Protein AF-A0A7X8V798-F1 (afdb_monomer)

Sequence (168 aa):
MKRILAIAVSALAFANPSMAQNSINDVIALLKGDNAISCNYSYALKGDFPLKSSGTALLHKHKYYLNENGIETYCDGSTVWTVDRKAKEVLVSKSEGSIVSRLEDFEDITISRYTGKTLSCTLKNEAHGINIDFNAENISISRAPEDSSAFIFDTSKLGSDWIITDLR

Structure (mmCIF, N/CA/C/O backbone):
data_AF-A0A7X8V798-F1
#
_entry.id   AF-A0A7X8V798-F1
#
loop_
_atom_site.group_PDB
_atom_site.id
_atom_site.type_symbol
_atom_site.label_atom_id
_atom_site.label_alt_id
_atom_site.label_comp_id
_atom_site.label_asym_id
_atom_site.label_entity_id
_atom_site.label_seq_id
_atom_site.pdbx_PDB_ins_code
_atom_site.Cartn_x
_atom_site.Cartn_y
_atom_site.Cartn_z
_atom_site.occupancy
_atom_site.B_iso_or_equiv
_atom_site.auth_seq_id
_atom_site.auth_comp_id
_atom_site.auth_asym_id
_atom_site.auth_atom_id
_atom_site.pdbx_PDB_model_num
ATOM 1 N N . MET A 1 1 ? -11.967 -9.699 -10.229 1.00 30.70 1 MET A N 1
ATOM 2 C CA . MET A 1 1 ? -11.025 -9.671 -9.087 1.00 30.70 1 MET A CA 1
ATOM 3 C C . MET A 1 1 ? -10.425 -8.272 -8.938 1.00 30.70 1 MET A C 1
ATOM 5 O O . MET A 1 1 ? -9.230 -8.077 -9.109 1.00 30.70 1 MET A O 1
ATOM 9 N N . LYS A 1 2 ? -11.266 -7.259 -8.693 1.00 29.11 2 LYS A N 1
ATOM 10 C CA . LYS A 1 2 ? -10.827 -5.865 -8.582 1.00 29.11 2 LYS A CA 1
ATOM 11 C C . LYS A 1 2 ? -10.429 -5.594 -7.123 1.00 29.11 2 LYS A C 1
ATOM 13 O O . LYS A 1 2 ? -11.293 -5.439 -6.277 1.00 29.11 2 LYS A O 1
ATOM 18 N N . ARG A 1 3 ? -9.116 -5.510 -6.878 1.00 36.88 3 ARG A N 1
ATOM 19 C CA . ARG A 1 3 ? -8.510 -4.559 -5.923 1.00 36.88 3 ARG A CA 1
ATOM 20 C C . ARG A 1 3 ? -8.725 -4.822 -4.420 1.00 36.88 3 ARG A C 1
ATOM 22 O O . ARG A 1 3 ? -9.149 -3.932 -3.694 1.00 36.88 3 ARG A O 1
ATOM 29 N N . ILE A 1 4 ? -8.290 -5.988 -3.938 1.00 34.66 4 ILE A N 1
ATOM 30 C CA . ILE A 1 4 ? -8.154 -6.276 -2.493 1.00 34.66 4 ILE A CA 1
ATOM 31 C C . ILE A 1 4 ? -6.913 -5.579 -1.871 1.00 34.66 4 ILE A C 1
ATOM 33 O O . ILE A 1 4 ? -6.839 -5.412 -0.662 1.00 34.66 4 ILE A O 1
ATOM 37 N N . LEU A 1 5 ? -5.973 -5.051 -2.671 1.00 35.09 5 LEU A N 1
ATOM 38 C CA . LEU A 1 5 ? -4.686 -4.538 -2.162 1.00 35.09 5 LEU A CA 1
ATOM 39 C C . LEU A 1 5 ? -4.664 -3.116 -1.566 1.00 35.09 5 LEU A C 1
ATOM 41 O O . LEU A 1 5 ? -3.617 -2.676 -1.107 1.00 35.09 5 LEU A O 1
ATOM 45 N N . ALA A 1 6 ? -5.770 -2.370 -1.544 1.00 36.25 6 ALA A N 1
ATOM 46 C CA . ALA A 1 6 ? -5.778 -1.060 -0.858 1.00 36.25 6 ALA A CA 1
ATOM 47 C C . ALA A 1 6 ? -6.402 -1.080 0.526 1.00 36.25 6 ALA A C 1
ATOM 49 O O . ALA A 1 6 ? -6.563 -0.052 1.176 1.00 36.25 6 ALA A O 1
ATOM 50 N N . ILE A 1 7 ? -6.760 -2.275 0.958 1.00 40.56 7 ILE A N 1
ATOM 51 C CA . ILE A 1 7 ? -7.442 -2.529 2.210 1.00 40.56 7 ILE A CA 1
ATOM 52 C C . ILE A 1 7 ? -6.451 -2.482 3.384 1.00 40.56 7 ILE A C 1
ATOM 54 O O . ILE A 1 7 ? -6.850 -2.368 4.537 1.00 40.56 7 ILE A O 1
ATOM 58 N N . ALA A 1 8 ? -5.148 -2.485 3.096 1.00 37.00 8 ALA A N 1
ATOM 59 C CA . ALA A 1 8 ? -4.110 -2.641 4.096 1.00 37.00 8 ALA A CA 1
ATOM 60 C C . ALA A 1 8 ? -3.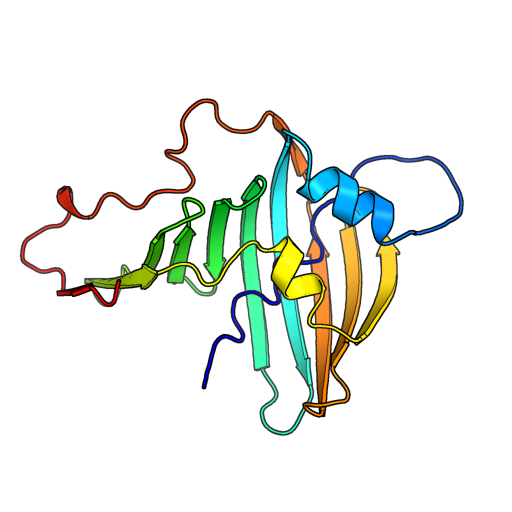497 -1.324 4.626 1.00 37.00 8 ALA A C 1
ATOM 62 O O . ALA A 1 8 ? -2.456 -1.302 5.275 1.00 37.00 8 ALA A O 1
ATOM 63 N N . 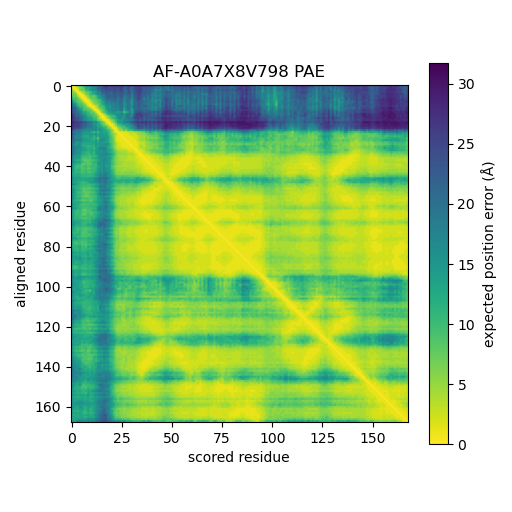VAL A 1 9 ? -4.119 -0.199 4.297 1.00 39.81 9 VAL A N 1
ATOM 64 C CA . VAL A 1 9 ? -3.550 1.144 4.479 1.00 39.81 9 VAL A CA 1
ATOM 65 C C . VAL A 1 9 ? -4.460 2.053 5.313 1.00 39.81 9 VAL A C 1
ATOM 67 O O . VAL A 1 9 ? -4.056 3.114 5.784 1.00 39.81 9 VAL A O 1
ATOM 70 N N . SER A 1 10 ? -5.685 1.601 5.560 1.00 39.69 10 SER A N 1
ATOM 71 C CA . SER A 1 10 ? -6.762 2.308 6.259 1.00 39.69 10 SER A CA 1
ATOM 72 C C . SER A 1 10 ? -6.502 2.582 7.739 1.00 39.69 10 SER A C 1
ATOM 74 O O . SER A 1 10 ? -7.316 3.190 8.428 1.00 39.69 10 SER A O 1
ATOM 76 N N . ALA A 1 11 ? -5.377 2.111 8.252 1.00 36.53 11 ALA A N 1
ATOM 77 C CA . ALA A 1 11 ? -5.276 1.771 9.649 1.00 36.53 11 ALA A CA 1
ATOM 78 C C . ALA A 1 11 ? -3.851 2.011 10.171 1.00 36.53 11 ALA A C 1
ATOM 80 O O . ALA A 1 11 ? -3.323 1.320 11.032 1.00 36.53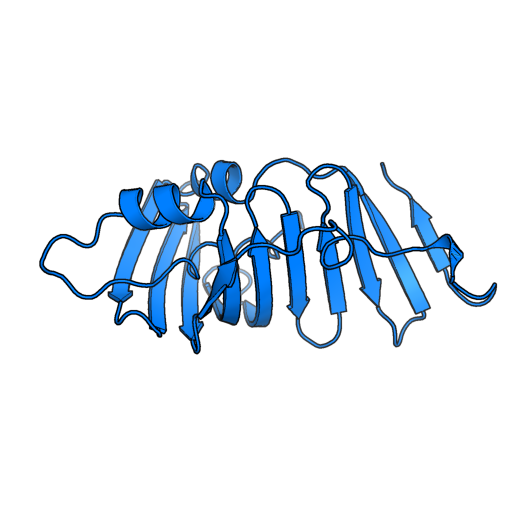 11 ALA A O 1
ATOM 81 N N . LEU A 1 12 ? -3.208 3.049 9.648 1.00 35.00 12 LEU A N 1
ATOM 82 C CA . LEU A 1 12 ? -1.816 3.350 9.956 1.00 35.00 12 LEU A CA 1
ATOM 83 C C . LEU A 1 12 ? -1.574 4.751 10.485 1.00 35.00 12 LEU A C 1
ATOM 85 O O . LEU A 1 12 ? -0.466 5.067 10.888 1.00 35.00 12 LEU A O 1
ATOM 89 N N . ALA A 1 13 ? -2.596 5.586 10.576 1.00 32.91 13 ALA A N 1
ATOM 90 C CA . ALA A 1 13 ? -2.426 6.973 10.960 1.00 32.91 13 ALA A CA 1
ATOM 91 C C . ALA A 1 13 ? -2.542 7.128 12.481 1.00 32.91 13 ALA A C 1
ATOM 93 O O . ALA A 1 13 ? -3.635 7.326 13.005 1.00 32.91 13 ALA A O 1
ATOM 94 N N . PHE A 1 14 ? -1.415 7.055 13.192 1.00 38.75 14 PHE A N 1
ATOM 95 C CA . PHE A 1 14 ? -1.443 6.964 14.642 1.00 38.75 14 PHE A CA 1
ATOM 96 C C . PHE A 1 14 ? -0.242 7.592 15.361 1.00 38.75 14 PHE A C 1
ATOM 98 O O . PHE A 1 14 ? 0.805 6.975 15.507 1.00 38.75 14 PHE A O 1
ATOM 105 N N . ALA A 1 15 ? -0.420 8.814 15.866 1.00 24.34 15 ALA A N 1
ATOM 106 C CA . ALA A 1 15 ? 0.277 9.307 17.050 1.00 24.34 15 ALA A CA 1
ATOM 107 C C . ALA A 1 15 ? -0.574 10.404 17.707 1.00 24.34 15 ALA A C 1
ATOM 109 O O . ALA A 1 15 ? -0.823 11.428 17.078 1.00 24.34 15 ALA A O 1
ATOM 110 N N . ASN A 1 16 ? -1.060 10.167 18.934 1.00 33.31 16 ASN A N 1
ATOM 111 C CA . ASN A 1 16 ? -0.938 11.087 20.079 1.00 33.31 16 ASN A CA 1
ATOM 112 C C . ASN A 1 16 ? -1.657 10.542 21.338 1.00 33.31 16 AS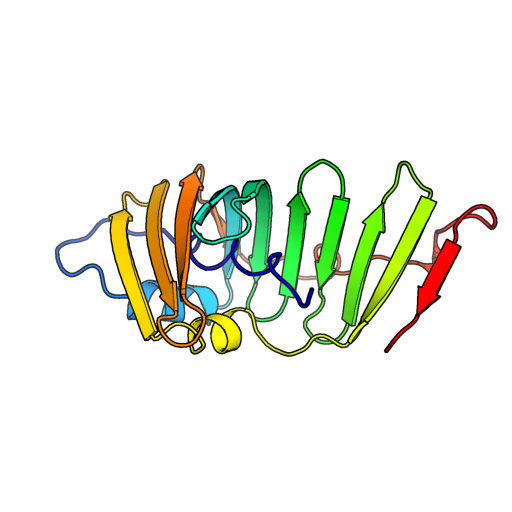N A C 1
ATOM 114 O O . ASN A 1 16 ? -2.733 9.954 21.218 1.00 33.31 16 ASN A O 1
ATOM 118 N N . PRO A 1 17 ? -1.077 10.711 22.546 1.00 35.34 17 PRO A N 1
ATOM 119 C CA . PRO A 1 17 ? -1.573 10.121 23.784 1.00 35.34 17 PRO A CA 1
ATOM 120 C C . PRO A 1 17 ? -2.413 11.126 24.586 1.00 35.34 17 PRO A C 1
ATOM 122 O O . PRO A 1 17 ? -1.934 11.726 25.543 1.00 35.34 17 PRO A O 1
ATOM 125 N N . SER A 1 18 ? -3.684 11.309 24.236 1.00 32.97 18 SER A N 1
ATOM 126 C CA . SER A 1 18 ? -4.640 11.915 25.169 1.00 32.97 18 SER A CA 1
ATOM 127 C C . SER A 1 18 ? -6.062 11.453 24.872 1.00 32.97 18 SER A C 1
ATOM 129 O O . SER A 1 18 ? -6.705 11.956 23.964 1.00 32.97 18 SER A O 1
ATOM 131 N N . MET A 1 19 ? -6.518 10.505 25.693 1.00 34.53 19 MET A N 1
ATOM 132 C CA . MET A 1 19 ? -7.890 10.375 26.195 1.00 34.53 19 MET A CA 1
ATOM 133 C C . MET A 1 19 ? -9.060 10.296 25.192 1.00 34.53 19 MET A C 1
ATOM 135 O O . MET A 1 19 ? -9.507 11.281 24.627 1.00 34.53 19 MET A O 1
ATOM 139 N N . ALA A 1 20 ? -9.684 9.114 25.191 1.00 35.47 20 ALA A N 1
ATOM 140 C CA . ALA A 1 20 ? -11.131 8.963 25.365 1.00 35.47 20 ALA A CA 1
ATOM 141 C C . ALA A 1 20 ? -12.064 9.642 24.340 1.00 35.47 20 ALA A C 1
ATOM 143 O O . ALA A 1 20 ? -12.987 10.337 24.728 1.00 35.47 20 ALA A O 1
ATOM 144 N N . GLN A 1 21 ? -11.876 9.365 23.052 1.00 38.91 21 GLN A N 1
ATOM 145 C CA . GLN A 1 21 ? -12.928 8.921 22.122 1.00 38.91 21 GLN A CA 1
ATOM 146 C C . GLN A 1 21 ? -12.194 8.546 20.827 1.00 38.91 21 GLN A C 1
ATOM 148 O O . GLN A 1 21 ? -11.705 9.413 20.114 1.00 38.91 21 GLN A O 1
ATOM 153 N N . ASN A 1 22 ? -12.044 7.249 20.560 1.00 48.31 22 ASN A N 1
ATOM 154 C CA . ASN A 1 22 ? -11.365 6.713 19.376 1.00 48.31 22 ASN A CA 1
ATOM 155 C C . ASN A 1 22 ? -12.156 7.070 18.105 1.00 48.31 22 ASN A C 1
ATOM 157 O O . ASN A 1 22 ? -12.952 6.260 17.632 1.00 48.31 22 ASN A O 1
ATOM 161 N N . SER A 1 23 ?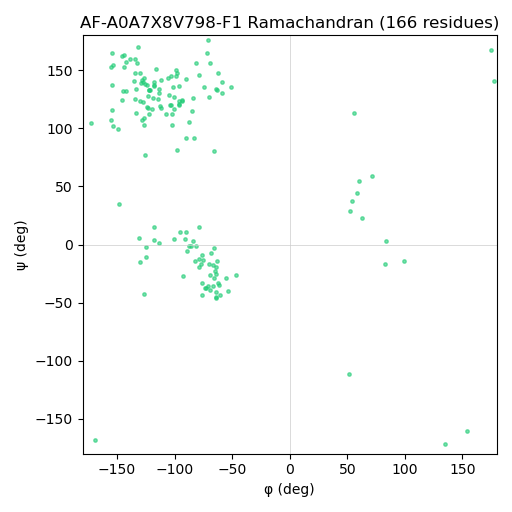 -12.012 8.289 17.588 1.00 50.50 23 SER A N 1
ATOM 162 C CA . SER A 1 23 ? -12.806 8.746 16.455 1.00 50.50 23 SER A CA 1
ATOM 163 C C . SER A 1 23 ? -12.049 8.492 15.153 1.00 50.50 23 SER A C 1
ATOM 165 O O . SER A 1 23 ? -10.921 8.938 14.956 1.00 50.50 23 SER A O 1
ATOM 167 N N . ILE A 1 24 ? -12.683 7.773 14.229 1.00 49.28 24 ILE A N 1
ATOM 168 C CA . ILE A 1 24 ? -12.237 7.622 12.836 1.00 49.28 24 ILE A CA 1
ATOM 169 C C . ILE A 1 24 ? -11.846 8.970 12.192 1.00 49.28 24 ILE A C 1
ATOM 171 O O . ILE A 1 24 ? -10.981 9.024 11.321 1.00 49.28 24 ILE A O 1
ATOM 175 N N . ASN A 1 25 ? -12.421 10.071 12.683 1.00 53.62 25 ASN A N 1
ATOM 176 C CA . ASN A 1 25 ? -12.131 11.433 12.255 1.00 53.62 25 ASN A CA 1
ATOM 177 C C . ASN A 1 25 ? -10.678 11.855 12.506 1.00 53.62 25 ASN A C 1
ATOM 179 O O . ASN A 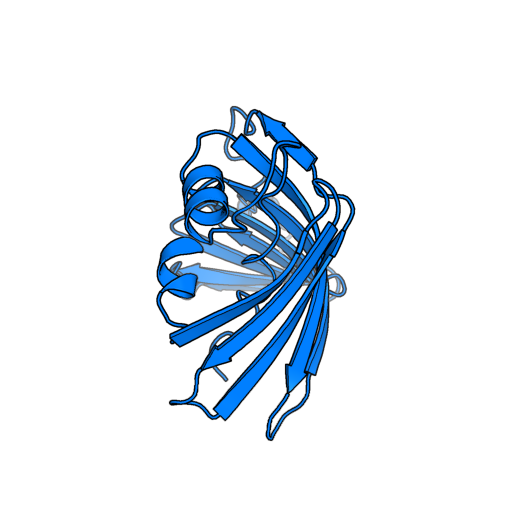1 25 ? -10.132 12.579 11.679 1.00 53.62 25 ASN A O 1
ATOM 183 N N . ASP A 1 26 ? -10.027 11.384 13.572 1.00 57.59 26 ASP A N 1
ATOM 184 C CA . ASP A 1 26 ? -8.624 11.720 13.862 1.00 57.59 26 ASP A CA 1
ATOM 185 C C . ASP A 1 26 ? -7.665 10.999 12.904 1.00 57.59 26 ASP A C 1
ATOM 187 O O . ASP A 1 26 ? -6.697 11.580 12.410 1.00 57.59 26 ASP A O 1
ATOM 191 N N . VAL A 1 27 ? -7.989 9.749 12.561 1.00 56.34 27 VAL A N 1
ATOM 192 C CA . VAL A 1 27 ? -7.289 8.967 11.527 1.00 56.34 27 VAL A CA 1
ATOM 193 C C . VAL A 1 27 ? -7.465 9.635 10.162 1.00 56.34 27 VAL A C 1
ATOM 195 O O . VAL A 1 27 ? -6.490 9.839 9.438 1.00 56.34 27 VAL A O 1
ATOM 198 N N . ILE A 1 28 ? -8.694 10.046 9.832 1.00 53.88 28 ILE A N 1
ATOM 199 C CA . ILE A 1 28 ? -9.006 10.793 8.608 1.00 53.88 28 ILE A CA 1
ATOM 200 C C . ILE A 1 28 ? -8.251 12.130 8.578 1.00 53.88 28 ILE A C 1
ATOM 202 O O . ILE A 1 28 ? -7.696 12.490 7.541 1.00 53.88 28 ILE A O 1
ATOM 206 N N . ALA A 1 29 ? -8.198 12.866 9.689 1.00 62.12 29 ALA A N 1
ATOM 207 C CA . ALA A 1 29 ? -7.494 14.142 9.779 1.00 62.12 29 ALA A CA 1
ATOM 208 C C . ALA A 1 29 ? -5.986 13.971 9.564 1.00 62.12 29 ALA A C 1
ATOM 210 O O . ALA A 1 29 ? -5.373 14.752 8.837 1.00 62.12 29 ALA A O 1
ATOM 211 N N . LEU A 1 30 ? -5.394 12.918 10.127 1.00 64.62 30 LEU A N 1
ATOM 212 C CA . LEU A 1 30 ? -3.979 12.626 9.951 1.00 64.62 30 LEU A CA 1
ATOM 213 C C . LEU A 1 30 ? -3.639 12.182 8.518 1.00 64.62 30 LEU A C 1
ATOM 215 O O . LEU A 1 30 ? -2.635 12.639 7.976 1.00 64.62 30 LEU A O 1
ATOM 219 N N . LEU A 1 31 ? -4.490 11.372 7.876 1.00 61.16 31 LEU A N 1
ATOM 220 C CA . LEU A 1 31 ? -4.350 11.016 6.454 1.00 61.16 31 LEU A CA 1
ATOM 221 C C . LEU A 1 31 ? -4.537 12.224 5.518 1.00 61.16 31 LEU A C 1
ATOM 223 O O . LEU A 1 31 ? -3.953 12.260 4.435 1.00 61.16 31 LEU A O 1
ATOM 227 N N . LYS A 1 32 ? -5.335 13.218 5.929 1.00 67.19 32 LYS A N 1
ATOM 228 C CA . LYS A 1 32 ? -5.511 14.495 5.214 1.00 67.19 32 LYS A CA 1
ATOM 229 C C . LYS A 1 32 ? -4.358 15.481 5.446 1.00 67.19 32 LYS A C 1
ATOM 231 O O . LYS A 1 32 ? -4.205 16.417 4.661 1.00 67.19 32 LYS A O 1
ATOM 236 N N . GLY A 1 33 ? -3.574 15.288 6.505 1.00 72.12 33 GLY A N 1
ATOM 237 C CA . GLY A 1 33 ? -2.475 16.168 6.892 1.00 72.12 33 GLY A CA 1
ATOM 238 C C . GLY A 1 33 ? -1.261 16.113 5.958 1.00 72.12 33 GLY A C 1
ATOM 239 O O . GLY A 1 33 ? -1.181 15.320 5.022 1.00 72.12 33 GLY A O 1
ATOM 240 N N . ASP A 1 34 ? -0.276 16.966 6.240 1.00 82.38 34 ASP A N 1
ATOM 241 C CA . ASP A 1 34 ? 0.980 17.053 5.477 1.00 82.38 34 ASP A CA 1
ATOM 242 C C . ASP A 1 34 ? 2.049 16.037 5.912 1.00 82.38 34 ASP A C 1
ATOM 244 O O . ASP A 1 34 ? 3.162 16.027 5.385 1.00 82.38 34 ASP A O 1
ATOM 248 N N . ASN A 1 35 ? 1.729 15.164 6.864 1.00 82.38 35 ASN A N 1
ATOM 249 C CA . ASN A 1 35 ? 2.665 14.164 7.358 1.00 82.38 35 ASN A CA 1
ATOM 250 C C . ASN A 1 35 ? 2.733 12.946 6.432 1.00 82.38 35 ASN A C 1
ATOM 252 O O . ASN A 1 35 ? 1.795 12.643 5.689 1.00 82.38 35 ASN A O 1
ATOM 256 N N . ALA A 1 36 ? 3.854 12.234 6.500 1.00 86.06 36 ALA A N 1
ATOM 257 C CA . ALA A 1 36 ? 3.954 10.869 6.021 1.00 86.06 36 ALA A CA 1
ATOM 258 C C . ALA A 1 36 ? 3.805 9.891 7.186 1.00 86.06 36 ALA A C 1
ATOM 260 O O . ALA A 1 36 ? 4.206 10.168 8.318 1.00 86.06 36 ALA A O 1
ATOM 261 N N . ILE A 1 37 ? 3.222 8.740 6.885 1.00 85.19 37 ILE A N 1
ATOM 262 C CA . ILE A 1 37 ? 2.934 7.679 7.841 1.00 85.19 37 ILE A CA 1
ATOM 263 C C . ILE A 1 37 ? 3.621 6.410 7.352 1.00 85.19 37 ILE A C 1
ATOM 265 O O . ILE A 1 37 ? 3.414 6.024 6.204 1.00 85.19 37 ILE A O 1
ATOM 269 N N . SER A 1 38 ? 4.409 5.754 8.200 1.00 88.75 38 SER A N 1
ATOM 270 C CA . SER A 1 38 ? 5.069 4.486 7.874 1.00 88.75 38 SER A CA 1
ATOM 271 C C . SER A 1 38 ? 4.904 3.436 8.959 1.00 88.75 38 SER A C 1
ATOM 273 O O . SER A 1 38 ? 4.625 3.767 10.112 1.00 88.75 38 SER A O 1
ATOM 275 N N . CYS A 1 39 ? 5.025 2.163 8.572 1.00 86.50 39 CYS A N 1
ATOM 276 C CA . CYS A 1 39 ? 4.550 1.052 9.397 1.00 86.50 39 CYS A CA 1
ATOM 277 C C . CYS A 1 39 ? 4.658 -0.326 8.734 1.00 86.50 39 CYS A C 1
ATOM 279 O O . CYS A 1 39 ? 4.738 -0.450 7.507 1.00 86.50 39 CYS A O 1
ATOM 281 N N . ASN A 1 40 ? 4.475 -1.351 9.563 1.00 90.75 40 ASN A N 1
ATOM 282 C CA . ASN A 1 40 ? 4.174 -2.711 9.138 1.00 90.75 40 ASN A CA 1
ATOM 283 C C . ASN A 1 40 ? 2.668 -2.958 9.255 1.00 90.75 40 ASN A C 1
ATOM 285 O O . ASN A 1 40 ? 2.034 -2.472 10.192 1.00 90.75 40 ASN A O 1
ATOM 289 N N . TYR A 1 41 ? 2.103 -3.743 8.347 1.00 86.25 41 TYR A N 1
ATOM 290 C CA . TYR A 1 41 ? 0.697 -4.115 8.391 1.00 86.25 41 TYR A CA 1
ATOM 291 C C . TYR A 1 41 ? 0.473 -5.602 8.147 1.00 86.25 41 TYR A C 1
ATOM 293 O O . TYR A 1 41 ? 1.288 -6.287 7.531 1.00 86.25 41 TYR A O 1
ATOM 301 N N . SER A 1 42 ? -0.688 -6.085 8.574 1.00 87.75 42 SER A N 1
ATOM 302 C CA . SER A 1 42 ? -1.253 -7.367 8.166 1.00 87.75 42 SER A CA 1
ATOM 303 C C . SER A 1 42 ? -2.768 -7.272 8.059 1.00 87.75 42 SER A C 1
ATOM 305 O O . SER A 1 42 ? -3.398 -6.471 8.747 1.00 87.75 42 SER A O 1
ATOM 307 N N . TYR A 1 43 ? -3.367 -8.099 7.210 1.00 83.88 43 TYR A N 1
ATOM 308 C CA . TYR A 1 43 ? -4.813 -8.242 7.153 1.00 83.88 43 TYR A CA 1
ATOM 309 C C . TYR A 1 43 ? -5.247 -9.677 6.907 1.00 83.88 43 TYR A C 1
ATOM 311 O O . TYR A 1 43 ? -4.510 -10.500 6.357 1.00 83.88 43 TYR A O 1
ATOM 319 N N . ALA A 1 44 ? -6.480 -9.955 7.310 1.00 84.12 44 ALA A N 1
ATOM 320 C CA . ALA A 1 44 ? -7.200 -11.171 7.008 1.00 84.12 44 ALA A CA 1
ATOM 321 C C . ALA A 1 44 ? -8.571 -10.806 6.430 1.00 84.12 44 ALA A C 1
ATOM 323 O O . ALA A 1 44 ? -9.461 -10.362 7.156 1.00 84.12 44 ALA A O 1
ATOM 324 N N . LEU A 1 45 ? -8.736 -11.015 5.125 1.00 78.00 45 LEU A N 1
ATOM 325 C 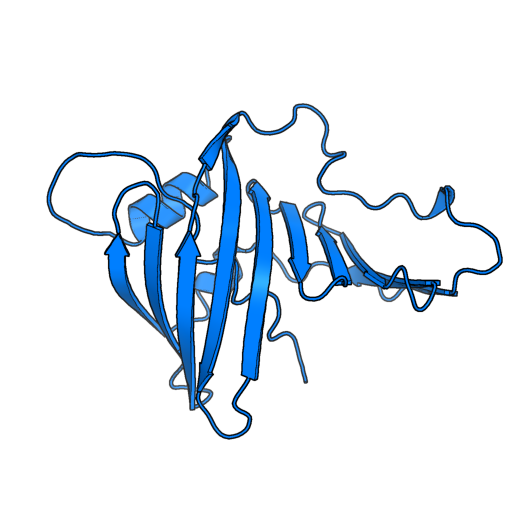CA . LEU A 1 45 ? -10.034 -11.032 4.470 1.00 78.00 45 LEU A CA 1
ATOM 326 C C . LEU A 1 45 ? -10.781 -12.295 4.911 1.00 78.00 45 LEU A C 1
ATOM 328 O O . LEU A 1 45 ? -10.265 -13.411 4.800 1.00 78.00 45 LEU A O 1
ATOM 332 N N . LYS A 1 46 ? -11.999 -12.113 5.398 1.00 80.06 46 LYS A N 1
ATOM 333 C CA . LYS A 1 46 ? -12.954 -13.156 5.759 1.00 80.06 46 LYS A CA 1
ATOM 334 C C . LYS A 1 46 ? -14.132 -13.067 4.792 1.00 80.06 46 LYS A C 1
ATOM 336 O O . LYS A 1 46 ? -14.639 -11.979 4.527 1.00 80.06 46 LYS A O 1
ATOM 341 N N . GLY A 1 47 ? -14.548 -14.214 4.276 1.00 71.56 47 GLY A N 1
ATOM 342 C CA . GLY A 1 47 ? -15.593 -14.350 3.265 1.00 71.56 47 GLY A CA 1
ATOM 343 C C . GLY A 1 47 ? -15.366 -15.628 2.463 1.00 71.56 47 GLY A C 1
ATOM 344 O O . GLY A 1 47 ? -14.608 -16.497 2.899 1.00 71.56 47 GLY A O 1
ATOM 345 N N . ASP A 1 48 ? -15.967 -15.709 1.280 1.00 71.19 48 ASP A N 1
ATOM 346 C CA . ASP A 1 48 ? -15.906 -16.903 0.421 1.00 71.19 48 ASP A CA 1
ATOM 347 C C . ASP A 1 48 ? -14.490 -17.222 -0.081 1.00 71.19 48 ASP A C 1
ATOM 349 O O . ASP A 1 48 ? -14.158 -18.375 -0.350 1.00 71.19 48 ASP A O 1
ATOM 353 N N . PHE A 1 49 ? -13.628 -16.206 -0.159 1.00 69.75 49 PHE A N 1
ATOM 354 C CA . PHE A 1 49 ? -12.232 -16.336 -0.572 1.00 69.75 49 PHE A CA 1
ATOM 355 C C . PHE A 1 49 ? -11.316 -15.742 0.499 1.00 69.75 49 PHE A C 1
ATOM 357 O O . PHE A 1 49 ? -10.841 -14.615 0.342 1.00 69.75 49 PHE A O 1
ATOM 364 N N . PRO A 1 50 ? -11.091 -16.453 1.619 1.00 79.69 50 PRO A N 1
ATOM 365 C CA . PRO A 1 50 ? -10.288 -15.922 2.704 1.00 79.69 50 PRO A CA 1
ATOM 366 C C . PRO A 1 50 ? -8.847 -15.699 2.240 1.00 79.69 50 PRO A C 1
ATOM 368 O O . PRO A 1 50 ? -8.231 -16.569 1.624 1.00 79.69 50 PRO A O 1
ATOM 371 N N . LEU A 1 51 ? -8.297 -14.535 2.572 1.00 78.88 51 LEU A N 1
ATOM 372 C CA . LEU A 1 51 ? -6.939 -14.140 2.204 1.00 78.88 51 LEU A CA 1
ATOM 373 C C . LEU A 1 51 ? -6.245 -13.556 3.424 1.00 78.88 51 LEU A C 1
ATOM 375 O O . LEU A 1 51 ? -6.811 -12.709 4.108 1.00 78.88 51 LEU A O 1
ATOM 379 N N . LYS A 1 52 ? -5.008 -13.978 3.677 1.00 86.69 52 LYS A N 1
ATOM 380 C CA . LYS A 1 52 ? -4.134 -13.355 4.671 1.00 86.69 52 LYS A CA 1
ATOM 381 C C . LYS A 1 52 ? -2.911 -12.797 3.982 1.00 86.69 52 LYS A C 1
ATOM 383 O O . LYS A 1 52 ? -2.329 -13.477 3.140 1.00 86.69 52 LYS A O 1
ATOM 388 N N . SER A 1 53 ? -2.516 -11.597 4.372 1.00 83.31 53 SER A N 1
ATOM 389 C CA . SER A 1 53 ? -1.313 -10.975 3.845 1.00 83.31 53 SER A CA 1
ATOM 390 C C . SER A 1 53 ? -0.735 -9.961 4.824 1.00 83.31 53 SER A C 1
ATOM 392 O O . SER A 1 53 ? -1.383 -9.566 5.796 1.00 83.31 53 SER A O 1
ATOM 394 N N . SER A 1 54 ? 0.508 -9.566 4.584 1.00 87.50 54 SER A N 1
ATOM 395 C CA . SER A 1 54 ? 1.236 -8.589 5.384 1.00 87.50 54 SER A CA 1
ATOM 396 C C . SER A 1 54 ? 2.292 -7.885 4.552 1.00 87.50 54 SER A C 1
ATOM 398 O O . SER A 1 54 ? 2.824 -8.456 3.599 1.00 87.50 54 SER A O 1
ATOM 400 N N . GLY A 1 55 ? 2.640 -6.672 4.957 1.00 88.38 55 GLY A N 1
ATOM 401 C CA . GLY A 1 55 ? 3.604 -5.863 4.239 1.00 88.38 55 GLY A CA 1
ATOM 402 C C . GLY A 1 55 ? 4.050 -4.640 5.016 1.00 88.38 55 GLY A C 1
ATOM 403 O O . GLY A 1 55 ? 3.786 -4.494 6.211 1.00 88.38 55 GLY A O 1
ATOM 404 N N . THR A 1 56 ? 4.734 -3.749 4.315 1.00 91.00 56 THR A N 1
ATOM 405 C CA . THR A 1 56 ? 5.081 -2.420 4.815 1.00 91.00 56 THR A CA 1
ATOM 406 C C . THR A 1 56 ? 4.400 -1.356 3.977 1.00 91.00 56 THR A C 1
ATOM 408 O O . THR A 1 56 ? 4.114 -1.562 2.794 1.00 91.00 56 THR A O 1
ATOM 411 N N . ALA A 1 57 ? 4.117 -0.219 4.603 1.00 87.25 57 ALA A N 1
ATOM 412 C CA . ALA A 1 57 ? 3.504 0.912 3.933 1.00 87.25 57 ALA A CA 1
ATOM 413 C C . ALA A 1 57 ? 4.212 2.221 4.282 1.00 87.25 57 ALA A C 1
ATOM 415 O O . ALA A 1 57 ? 4.707 2.404 5.395 1.00 87.25 57 ALA A O 1
ATOM 416 N N . LEU A 1 58 ? 4.221 3.128 3.310 1.00 88.88 58 LEU A N 1
ATOM 417 C CA . LEU A 1 58 ? 4.518 4.545 3.462 1.00 88.88 58 LEU A CA 1
ATOM 418 C C . LEU A 1 58 ? 3.402 5.327 2.775 1.00 88.88 58 LEU A C 1
ATOM 420 O O . LEU A 1 58 ? 3.144 5.127 1.592 1.00 88.88 58 LEU A O 1
ATOM 424 N N . LEU A 1 59 ? 2.745 6.217 3.505 1.00 84.69 59 LEU A N 1
ATOM 425 C CA . LEU A 1 59 ? 1.514 6.878 3.085 1.00 84.69 59 LEU A CA 1
ATOM 426 C C . LEU A 1 59 ? 1.664 8.380 3.207 1.00 84.69 59 LEU A C 1
ATOM 428 O O . LEU A 1 59 ? 2.194 8.867 4.204 1.00 84.69 59 LEU A O 1
ATOM 432 N N . HIS A 1 60 ? 1.145 9.113 2.231 1.00 83.25 60 HIS A N 1
ATOM 433 C CA . HIS A 1 60 ? 1.059 10.561 2.299 1.00 83.25 60 HIS A CA 1
ATOM 434 C C . HIS A 1 60 ? -0.065 11.080 1.400 1.00 83.25 60 HIS A C 1
ATOM 436 O O . HIS A 1 60 ? 0.071 11.111 0.174 1.00 83.25 60 HIS A O 1
ATOM 442 N N . LYS A 1 61 ? -1.170 11.537 2.000 1.00 79.88 61 LYS A N 1
ATOM 443 C CA . LYS A 1 61 ? -2.361 12.007 1.277 1.00 79.88 61 LYS A CA 1
ATOM 444 C C . LYS A 1 61 ? -2.837 10.975 0.240 1.00 79.88 61 LYS A C 1
ATOM 446 O O . LYS A 1 61 ? -3.304 9.897 0.589 1.00 79.88 61 LYS A O 1
ATOM 451 N N . HIS A 1 62 ? -2.698 11.308 -1.042 1.00 78.94 62 HIS A N 1
ATOM 452 C CA . HIS A 1 62 ? -3.094 10.492 -2.192 1.00 78.94 62 HIS A CA 1
ATOM 453 C C . HIS A 1 62 ? -1.982 9.548 -2.666 1.00 78.94 62 HIS A C 1
ATOM 455 O O . HIS A 1 62 ? -2.199 8.757 -3.577 1.00 78.94 62 HIS A O 1
ATOM 461 N N . LYS A 1 63 ? -0.790 9.662 -2.079 1.00 85.94 63 LYS A N 1
ATOM 462 C CA . LYS A 1 63 ? 0.414 8.948 -2.479 1.00 85.94 63 LYS A CA 1
ATOM 463 C C . LYS A 1 63 ? 0.692 7.810 -1.523 1.00 85.94 63 LYS A C 1
ATOM 465 O O . LYS A 1 63 ? 0.461 7.934 -0.317 1.00 85.94 63 LYS A O 1
ATOM 470 N N . TYR A 1 64 ? 1.220 6.720 -2.053 1.00 87.38 64 TYR A N 1
ATOM 471 C CA . TYR A 1 64 ? 1.612 5.595 -1.224 1.00 87.38 64 TYR A CA 1
ATOM 472 C C . TYR A 1 64 ? 2.692 4.738 -1.866 1.00 87.38 64 TYR A C 1
ATOM 474 O O . TYR A 1 64 ? 2.815 4.656 -3.085 1.00 87.38 64 TYR A O 1
ATOM 482 N N . TYR A 1 65 ? 3.464 4.095 -1.005 1.00 90.75 65 TYR A N 1
ATOM 483 C CA . TYR A 1 65 ? 4.311 2.964 -1.328 1.00 90.75 65 TYR A CA 1
ATOM 484 C C . TYR A 1 65 ? 3.890 1.792 -0.450 1.00 90.75 65 TYR A C 1
ATOM 486 O O . TYR A 1 65 ? 3.716 1.956 0.759 1.00 90.75 65 TYR A O 1
ATOM 494 N N . LEU A 1 66 ? 3.733 0.623 -1.059 1.00 88.00 66 LEU A N 1
ATOM 495 C CA . LEU A 1 66 ? 3.459 -0.638 -0.383 1.00 88.00 66 LEU A CA 1
ATOM 496 C C . LEU A 1 66 ? 4.486 -1.669 -0.819 1.00 88.00 66 LEU A C 1
ATOM 498 O O . LEU A 1 66 ? 4.838 -1.727 -1.994 1.00 88.00 66 LEU A O 1
ATOM 502 N N . ASN A 1 67 ? 4.905 -2.519 0.108 1.00 90.19 67 ASN A N 1
ATOM 503 C CA . ASN A 1 67 ? 5.649 -3.728 -0.208 1.00 90.19 67 ASN A CA 1
ATOM 504 C C . ASN A 1 67 ? 4.944 -4.912 0.438 1.00 90.19 67 ASN A C 1
ATOM 506 O O . ASN A 1 67 ? 4.943 -5.047 1.662 1.00 90.19 67 ASN A O 1
ATOM 510 N N . GLU A 1 68 ? 4.314 -5.737 -0.389 1.00 84.88 68 GLU A N 1
ATOM 511 C CA . GLU A 1 68 ? 3.542 -6.892 0.042 1.00 84.88 68 GLU A CA 1
ATOM 512 C C . GLU A 1 68 ? 4.095 -8.142 -0.631 1.00 84.88 68 GLU A C 1
ATOM 514 O O . GLU A 1 68 ? 4.087 -8.258 -1.854 1.00 84.88 68 GLU A O 1
ATOM 519 N N . ASN A 1 69 ? 4.597 -9.088 0.164 1.00 82.88 69 ASN A N 1
ATOM 520 C CA . ASN A 1 69 ? 5.154 -10.349 -0.340 1.00 82.88 69 ASN A CA 1
ATOM 521 C C . ASN A 1 69 ? 6.231 -10.174 -1.439 1.00 82.88 69 ASN A C 1
ATOM 523 O O . ASN A 1 69 ? 6.422 -11.054 -2.280 1.00 82.88 69 ASN A O 1
ATOM 527 N N . GLY A 1 70 ? 6.968 -9.055 -1.423 1.00 85.62 70 GLY A N 1
ATOM 528 C CA . GLY A 1 70 ? 7.999 -8.731 -2.414 1.00 85.62 70 GLY A CA 1
ATOM 529 C C . GLY A 1 70 ? 7.479 -8.080 -3.698 1.00 85.62 70 GLY A C 1
ATOM 530 O O . GLY A 1 70 ? 8.283 -7.814 -4.590 1.00 85.62 70 GLY A O 1
ATOM 531 N N . ILE A 1 71 ? 6.175 -7.809 -3.779 1.00 87.62 71 ILE A N 1
ATOM 532 C CA . ILE A 1 71 ? 5.564 -6.978 -4.812 1.00 87.62 71 ILE A CA 1
ATOM 533 C C . ILE A 1 71 ? 5.485 -5.552 -4.288 1.00 87.62 71 ILE A C 1
ATOM 535 O O . ILE A 1 71 ? 4.893 -5.281 -3.240 1.00 87.62 71 ILE A O 1
ATOM 539 N N . GLU A 1 72 ? 6.082 -4.629 -5.028 1.00 93.31 72 GLU A N 1
ATOM 540 C CA . GLU A 1 72 ? 6.080 -3.218 -4.669 1.00 93.31 72 GLU A CA 1
ATOM 541 C C . GLU A 1 72 ? 4.963 -2.497 -5.409 1.00 93.31 72 GLU A C 1
ATOM 543 O O . GLU A 1 72 ? 4.761 -2.703 -6.602 1.00 93.31 72 GLU A O 1
ATOM 548 N N . THR A 1 73 ? 4.228 -1.634 -4.718 1.00 89.88 73 THR A N 1
ATOM 549 C CA . THR A 1 73 ? 3.230 -0.769 -5.342 1.00 89.88 73 THR A CA 1
ATOM 550 C C . THR A 1 73 ? 3.526 0.679 -5.007 1.00 89.88 73 THR A C 1
ATOM 552 O O . THR A 1 73 ? 3.477 1.062 -3.843 1.00 89.88 73 THR A O 1
ATOM 555 N N . TYR A 1 74 ? 3.789 1.483 -6.029 1.00 92.81 74 TYR A N 1
ATOM 556 C CA . TYR A 1 74 ? 4.005 2.923 -5.931 1.00 92.81 74 TYR A CA 1
ATOM 557 C C . TYR A 1 74 ? 2.774 3.647 -6.464 1.00 92.81 74 TYR A C 1
ATOM 559 O O . TYR A 1 74 ? 2.174 3.203 -7.442 1.00 92.81 74 TYR A O 1
ATOM 567 N N . CYS A 1 75 ? 2.401 4.763 -5.853 1.00 88.69 75 CYS A N 1
ATOM 568 C CA . CYS A 1 75 ? 1.348 5.630 -6.349 1.00 88.69 75 CYS A CA 1
ATOM 569 C C . CYS A 1 75 ? 1.661 7.087 -6.046 1.00 88.69 75 CYS A C 1
ATOM 571 O O . CYS A 1 75 ? 1.805 7.463 -4.884 1.00 88.69 75 CYS A O 1
ATOM 573 N N . ASP A 1 76 ? 1.678 7.920 -7.082 1.00 90.50 76 ASP A N 1
ATOM 574 C CA . ASP A 1 76 ? 1.930 9.361 -6.973 1.00 90.50 76 ASP A CA 1
ATOM 575 C C . ASP A 1 76 ? 0.646 10.192 -6.788 1.00 90.50 76 ASP A C 1
ATOM 577 O O . ASP A 1 76 ? 0.693 11.425 -6.735 1.00 90.50 76 ASP A O 1
ATOM 581 N N . GLY A 1 77 ? -0.497 9.516 -6.653 1.00 85.25 77 GLY A N 1
ATOM 582 C CA . GLY A 1 77 ? -1.838 10.094 -6.588 1.00 85.25 77 GLY A CA 1
ATOM 583 C C . GLY A 1 77 ? -2.603 10.052 -7.911 1.00 85.25 77 GLY A C 1
ATOM 584 O O . GLY A 1 77 ? -3.821 10.213 -7.900 1.00 85.25 77 GLY A O 1
ATOM 585 N N . SER A 1 78 ? -1.931 9.786 -9.032 1.00 88.00 78 SER A N 1
ATOM 586 C CA . SER A 1 78 ? -2.529 9.729 -10.372 1.00 88.00 78 SER A CA 1
ATOM 587 C C . SER A 1 78 ? -2.216 8.419 -11.095 1.00 88.00 78 SER A C 1
ATOM 589 O O . SER A 1 78 ? -3.101 7.809 -11.692 1.00 88.00 78 SER A O 1
ATOM 591 N N . THR A 1 79 ? -0.976 7.950 -11.004 1.00 89.00 79 THR A N 1
ATOM 592 C CA . THR A 1 79 ? -0.494 6.697 -11.580 1.00 89.00 79 THR A CA 1
ATOM 593 C C . THR A 1 79 ? -0.153 5.714 -10.468 1.00 89.00 79 THR A C 1
ATOM 595 O O . THR A 1 79 ? 0.400 6.099 -9.442 1.00 89.00 79 THR A O 1
ATOM 598 N N . VAL A 1 80 ? -0.464 4.440 -10.694 1.00 88.31 80 VAL A N 1
ATOM 599 C CA . VAL A 1 80 ? -0.058 3.313 -9.857 1.00 88.31 80 VAL A CA 1
ATOM 600 C C . VAL A 1 80 ? 0.905 2.435 -10.648 1.00 88.31 80 VAL A C 1
ATOM 602 O O . VAL A 1 80 ? 0.587 2.035 -11.769 1.00 88.31 80 VAL A O 1
ATOM 605 N N . TRP A 1 81 ? 2.044 2.100 -10.049 1.00 93.62 81 TRP A N 1
ATOM 606 C CA . TRP A 1 81 ? 2.997 1.119 -10.560 1.00 93.62 81 TRP A CA 1
ATOM 607 C C . TRP A 1 81 ? 3.024 -0.083 -9.629 1.00 93.62 81 TRP A C 1
ATOM 609 O O . TRP A 1 81 ? 3.391 0.067 -8.467 1.00 93.62 81 TRP A O 1
ATOM 619 N N . THR A 1 82 ? 2.680 -1.263 -10.133 1.00 90.94 82 THR A N 1
ATOM 620 C CA . THR A 1 82 ? 2.875 -2.537 -9.434 1.00 90.94 82 THR A CA 1
ATOM 621 C C . THR A 1 82 ? 4.077 -3.238 -10.046 1.00 90.94 82 THR A C 1
ATOM 623 O O . THR A 1 82 ? 4.096 -3.495 -11.246 1.00 90.94 82 THR A O 1
ATOM 626 N N . VAL A 1 83 ? 5.087 -3.507 -9.229 1.00 93.31 83 VAL A N 1
ATOM 627 C CA . VAL A 1 83 ? 6.412 -3.956 -9.648 1.00 93.31 83 VAL A CA 1
ATOM 628 C C . VAL A 1 83 ? 6.688 -5.319 -9.032 1.00 93.31 83 VAL A C 1
ATOM 630 O O . VAL A 1 83 ? 6.811 -5.446 -7.812 1.00 93.31 83 VAL A O 1
ATOM 633 N N . ASP A 1 84 ? 6.843 -6.327 -9.885 1.00 94.38 84 ASP A N 1
ATOM 634 C CA . ASP A 1 84 ? 7.416 -7.615 -9.511 1.00 94.38 84 ASP A CA 1
ATOM 635 C C . ASP A 1 84 ? 8.862 -7.667 -10.006 1.00 94.38 84 ASP A C 1
ATOM 637 O O . ASP A 1 84 ? 9.144 -7.887 -11.186 1.00 94.38 84 ASP A O 1
ATOM 641 N N . ARG A 1 85 ? 9.816 -7.474 -9.090 1.00 95.50 85 ARG A N 1
ATOM 642 C CA . ARG A 1 85 ? 11.240 -7.513 -9.448 1.00 95.50 85 ARG A CA 1
ATOM 643 C C . ARG A 1 85 ? 11.734 -8.905 -9.826 1.00 95.50 85 ARG A C 1
ATOM 645 O O . ARG A 1 85 ? 12.728 -9.004 -10.540 1.00 95.50 85 ARG A O 1
ATOM 652 N N . LYS A 1 86 ? 11.096 -9.968 -9.328 1.00 95.00 86 LYS A N 1
ATOM 653 C CA . LYS A 1 86 ? 11.494 -11.351 -9.627 1.00 95.00 86 LYS A CA 1
ATOM 654 C C . LYS A 1 86 ? 11.040 -11.736 -11.027 1.00 95.00 86 LYS A C 1
ATOM 656 O O . LYS A 1 86 ? 11.824 -12.326 -11.765 1.00 95.00 86 LYS A O 1
ATOM 661 N N . ALA A 1 87 ? 9.813 -11.366 -11.384 1.00 95.56 87 ALA A N 1
ATOM 662 C CA . ALA A 1 87 ? 9.274 -11.562 -12.725 1.00 95.56 87 ALA A CA 1
ATOM 663 C C . ALA A 1 87 ? 9.812 -10.538 -13.742 1.00 95.56 87 ALA A C 1
ATOM 665 O O . ALA A 1 87 ? 9.736 -10.782 -14.941 1.00 95.56 87 ALA A O 1
ATOM 666 N N . LYS A 1 88 ? 10.401 -9.428 -13.269 1.00 97.62 88 LYS A N 1
ATOM 667 C CA . LYS A 1 88 ? 10.802 -8.265 -14.081 1.00 97.62 88 LYS A CA 1
ATOM 668 C C . LYS A 1 88 ? 9.610 -7.657 -14.818 1.00 97.62 88 LYS A C 1
ATOM 670 O O . LYS A 1 88 ? 9.693 -7.301 -15.992 1.00 97.62 88 LYS A O 1
ATOM 675 N N . GLU A 1 89 ? 8.501 -7.523 -14.103 1.00 96.50 89 GLU A N 1
ATOM 676 C CA . GLU A 1 89 ? 7.254 -6.994 -14.642 1.00 96.50 89 GLU A CA 1
ATOM 677 C C . GLU A 1 89 ? 6.855 -5.709 -13.922 1.00 96.50 89 GLU A C 1
ATOM 679 O O . GLU A 1 89 ? 6.971 -5.590 -12.698 1.00 96.50 89 GLU A O 1
ATOM 684 N N . VAL A 1 90 ? 6.361 -4.744 -14.697 1.00 95.81 90 VAL A N 1
ATOM 685 C CA . VAL A 1 90 ? 5.708 -3.545 -14.179 1.00 95.81 90 VAL A CA 1
ATOM 686 C C . VAL A 1 90 ? 4.349 -3.385 -14.831 1.00 95.81 90 VAL A C 1
ATOM 688 O O . VAL A 1 90 ? 4.240 -3.248 -16.049 1.00 95.81 90 VAL A O 1
ATOM 691 N N . LEU A 1 91 ? 3.317 -3.334 -13.998 1.00 90.94 91 LEU A N 1
ATOM 692 C CA . LEU A 1 91 ? 1.989 -2.895 -14.391 1.00 90.94 91 LEU A CA 1
ATOM 693 C C . LEU A 1 91 ? 1.829 -1.418 -14.038 1.00 90.94 91 LEU A C 1
ATOM 695 O O . LEU A 1 91 ? 1.910 -1.044 -12.869 1.00 90.94 91 LEU A O 1
ATOM 699 N N . VAL A 1 92 ? 1.563 -0.592 -15.042 1.00 92.75 92 VAL A N 1
ATOM 700 C CA . VAL A 1 92 ? 1.245 0.826 -14.887 1.00 92.75 92 VAL A CA 1
ATOM 701 C C . VAL A 1 92 ? -0.249 1.004 -15.105 1.00 92.75 92 VAL A C 1
ATOM 703 O O . VAL A 1 92 ? -0.806 0.521 -16.086 1.00 92.75 92 VAL A O 1
ATOM 706 N N . SER A 1 93 ? -0.929 1.666 -14.178 1.00 84.62 93 SER A N 1
ATOM 707 C CA . SER A 1 93 ? -2.376 1.873 -14.259 1.00 84.62 93 SER A CA 1
ATOM 708 C C . SER A 1 93 ? -2.784 3.220 -13.684 1.00 84.62 93 SER A C 1
ATOM 710 O O . SER A 1 93 ? -2.024 3.866 -12.959 1.00 84.62 93 SER A O 1
ATOM 712 N N . LYS A 1 94 ? -3.992 3.671 -14.021 1.00 86.50 94 LYS A N 1
ATOM 713 C CA . LYS A 1 94 ? -4.553 4.893 -13.452 1.00 86.50 94 LYS A CA 1
ATOM 714 C C . LYS A 1 94 ? -4.994 4.649 -12.007 1.00 86.50 94 LYS A C 1
ATOM 716 O O . LYS A 1 94 ? -5.648 3.646 -11.700 1.00 86.50 94 LYS A O 1
ATOM 721 N N . SER A 1 95 ? -4.664 5.585 -11.123 1.00 81.06 95 SER A N 1
ATOM 722 C CA . SER A 1 95 ? -5.206 5.625 -9.769 1.00 81.06 95 SER A CA 1
ATOM 723 C C . SER A 1 95 ? -6.720 5.827 -9.835 1.00 81.06 95 SER A C 1
ATOM 725 O O . SER A 1 95 ? -7.214 6.694 -10.554 1.00 81.06 95 SER A O 1
ATOM 727 N N . GLU A 1 96 ? -7.469 5.027 -9.079 1.00 69.38 96 GLU A N 1
ATOM 728 C CA . GLU A 1 96 ? -8.930 5.176 -8.966 1.00 69.38 96 GLU A CA 1
ATOM 729 C C . GLU A 1 96 ? -9.339 6.109 -7.817 1.00 69.38 96 GLU A C 1
ATOM 731 O O . GLU A 1 96 ? -10.513 6.181 -7.475 1.00 69.38 96 GLU A O 1
ATOM 736 N N . GLY A 1 97 ? -8.394 6.836 -7.218 1.00 61.53 97 GLY A N 1
ATOM 737 C CA . GLY A 1 97 ? -8.689 7.836 -6.196 1.00 61.53 97 GLY A CA 1
ATOM 738 C C . GLY A 1 97 ? -7.772 7.760 -4.984 1.00 61.53 97 GLY A C 1
ATOM 739 O O . GLY A 1 97 ? -6.766 7.048 -4.964 1.00 61.53 97 GLY A O 1
ATOM 740 N N . SER A 1 98 ? -8.128 8.539 -3.965 1.00 58.44 98 SER A N 1
ATOM 741 C CA . SER A 1 98 ? -7.400 8.596 -2.700 1.00 58.44 98 SER A CA 1
ATOM 742 C C . SER A 1 98 ? -7.559 7.301 -1.911 1.00 58.44 98 SER A C 1
ATOM 744 O O . SER A 1 98 ? -8.579 6.624 -2.003 1.00 58.44 98 SER A O 1
ATOM 746 N N . ILE A 1 99 ? -6.608 7.016 -1.025 1.00 59.47 99 ILE A N 1
ATOM 747 C CA . ILE A 1 99 ? -6.826 6.056 0.065 1.00 59.47 99 ILE A CA 1
ATOM 748 C C . ILE A 1 99 ? -8.083 6.441 0.855 1.00 59.47 99 ILE A C 1
ATOM 750 O O . ILE A 1 99 ? -8.872 5.572 1.198 1.00 59.47 99 ILE A O 1
ATOM 754 N N . VAL A 1 100 ? -8.294 7.742 1.089 1.00 55.28 100 VAL A N 1
ATOM 755 C CA . VAL A 1 100 ? -9.415 8.258 1.889 1.00 55.28 100 VAL A CA 1
ATOM 756 C C . VAL A 1 100 ? -10.767 7.957 1.245 1.00 55.28 100 VAL A C 1
ATOM 758 O O . VAL A 1 100 ? -11.651 7.463 1.930 1.00 55.28 100 VAL A O 1
ATOM 761 N N . SER A 1 101 ? -10.922 8.165 -0.065 1.00 56.31 101 SER A N 1
ATOM 762 C CA . SER A 1 101 ? -12.187 7.874 -0.759 1.00 56.31 101 SER A CA 1
ATOM 763 C C . SER A 1 101 ? -12.522 6.381 -0.758 1.00 56.31 101 SER A C 1
ATOM 765 O O . SER A 1 101 ? -13.678 6.011 -0.848 1.00 56.31 101 SER A O 1
ATOM 767 N N . ARG A 1 102 ? -11.520 5.511 -0.599 1.00 58.69 102 ARG A N 1
ATOM 768 C CA . ARG A 1 102 ? -11.717 4.057 -0.488 1.00 58.69 102 ARG A CA 1
ATOM 769 C C . ARG A 1 102 ? -12.093 3.613 0.926 1.00 58.69 102 ARG A C 1
ATOM 771 O O . ARG A 1 102 ? -12.504 2.474 1.111 1.00 58.69 102 ARG A O 1
ATOM 778 N N . LEU A 1 103 ? -11.928 4.485 1.926 1.00 55.31 103 LEU A N 1
ATOM 779 C CA . LEU A 1 103 ? -12.462 4.271 3.276 1.00 55.31 103 LEU A CA 1
ATOM 780 C C . LEU A 1 103 ? -13.960 4.539 3.321 1.00 55.31 103 LEU A C 1
ATOM 782 O O . LEU A 1 103 ? -14.664 3.880 4.075 1.00 55.31 103 LEU A O 1
ATOM 786 N N . GLU A 1 104 ? -14.426 5.489 2.512 1.00 57.12 104 GLU A N 1
ATOM 787 C CA . GLU A 1 104 ? -15.841 5.849 2.406 1.00 57.12 104 GLU A CA 1
ATOM 788 C C . GLU A 1 104 ? -16.682 4.709 1.795 1.00 57.12 104 GLU A C 1
ATOM 790 O O . GLU A 1 104 ? -17.890 4.676 1.999 1.00 57.12 104 GLU A O 1
ATOM 795 N N . ASP A 1 105 ? -16.045 3.735 1.127 1.00 58.84 105 ASP A N 1
ATOM 796 C CA . ASP A 1 105 ? -16.687 2.521 0.595 1.00 58.84 105 ASP A CA 1
ATOM 797 C C . ASP A 1 105 ? -17.006 1.46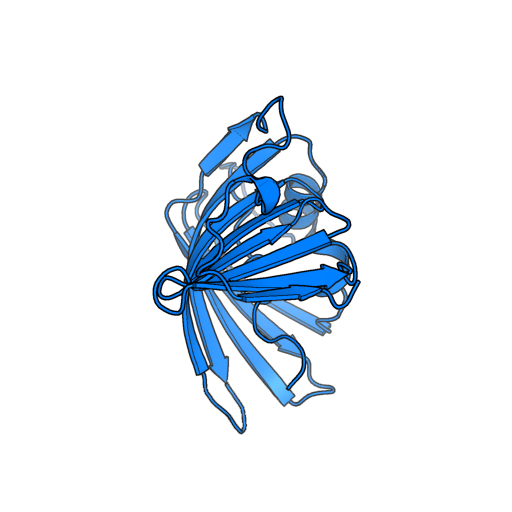0 1.676 1.00 58.84 105 ASP A C 1
ATOM 799 O O . ASP A 1 105 ? -17.642 0.443 1.380 1.00 58.84 105 ASP A O 1
ATOM 803 N N . PHE A 1 106 ? -16.535 1.635 2.916 1.00 59.56 106 PHE A N 1
ATOM 804 C CA . PHE A 1 106 ? -16.848 0.738 4.031 1.00 59.56 106 PHE A CA 1
ATOM 805 C C . PHE A 1 106 ? -17.940 1.343 4.906 1.00 59.56 106 PHE A C 1
ATOM 807 O O . PHE A 1 106 ? -17.816 2.463 5.395 1.00 59.56 106 PHE A O 1
ATOM 814 N N . GLU A 1 107 ? -18.995 0.564 5.127 1.00 62.78 107 GLU A N 1
ATOM 815 C CA . GLU A 1 107 ? -20.153 0.978 5.921 1.00 62.78 107 GLU A CA 1
ATOM 816 C C . GLU A 1 107 ? -19.806 1.018 7.413 1.00 62.78 107 GLU A C 1
ATOM 818 O O . GLU A 1 107 ? -20.219 1.938 8.114 1.00 62.78 107 GLU A O 1
ATOM 823 N N . ASP A 1 108 ? -18.982 0.067 7.870 1.00 66.62 108 ASP A N 1
ATOM 824 C CA . ASP A 1 108 ? -18.602 -0.068 9.273 1.00 66.62 108 ASP A CA 1
ATOM 825 C C . ASP A 1 108 ? -17.097 -0.287 9.448 1.00 66.62 108 ASP A C 1
ATOM 827 O O . ASP A 1 108 ? -16.505 -1.249 8.949 1.00 66.62 108 ASP A O 1
ATOM 831 N N . ILE A 1 109 ? -16.477 0.570 10.259 1.00 70.12 109 ILE A N 1
ATOM 832 C CA . ILE A 1 109 ? -15.094 0.415 10.714 1.00 70.12 109 ILE A CA 1
ATOM 833 C C . ILE A 1 109 ? -15.096 0.390 12.241 1.00 70.12 109 ILE A C 1
ATOM 835 O O . ILE A 1 109 ? -15.361 1.390 12.904 1.00 70.12 109 ILE A O 1
ATOM 839 N N . THR A 1 110 ? -14.769 -0.766 12.813 1.00 72.06 110 THR A N 1
ATOM 840 C CA . THR A 1 110 ? -14.661 -0.953 14.264 1.00 72.06 110 THR A CA 1
ATOM 841 C C . THR A 1 110 ? -13.197 -0.966 14.681 1.00 72.06 110 THR A C 1
ATOM 843 O O . THR A 1 110 ? -12.463 -1.905 14.376 1.00 72.06 110 THR A O 1
ATOM 846 N N . ILE A 1 111 ? -12.760 0.055 15.417 1.00 71.50 111 ILE A N 1
ATOM 847 C CA . ILE A 1 111 ? -11.413 0.104 15.996 1.00 71.50 111 ILE A CA 1
ATOM 848 C C . ILE A 1 111 ? -11.415 -0.652 17.327 1.00 71.50 111 ILE A C 1
ATOM 850 O O . ILE A 1 111 ? -12.058 -0.226 18.285 1.00 71.50 111 ILE A O 1
ATOM 854 N N . SER A 1 112 ? -10.680 -1.762 17.397 1.00 75.50 112 SER A N 1
ATOM 855 C CA . SER A 1 112 ? -10.602 -2.597 18.601 1.00 75.50 112 SER A CA 1
ATOM 856 C C . SER A 1 112 ? -9.428 -2.228 19.508 1.00 75.50 112 SER A C 1
ATOM 858 O O . SER A 1 112 ? -9.508 -2.423 20.721 1.00 75.50 112 SER A O 1
ATOM 860 N N . ARG A 1 113 ? -8.342 -1.664 18.960 1.00 73.00 113 ARG A N 1
ATOM 861 C CA . ARG A 1 113 ? -7.177 -1.232 19.748 1.00 73.00 113 ARG A CA 1
ATOM 862 C C . ARG A 1 113 ? -6.408 -0.116 19.068 1.00 73.00 113 ARG A C 1
ATOM 864 O O . ARG A 1 113 ? -6.083 -0.248 17.899 1.00 73.00 113 ARG A O 1
ATOM 871 N N . TYR A 1 114 ? -5.993 0.891 19.837 1.00 73.00 114 TYR A N 1
ATOM 872 C CA . TYR A 1 114 ? -5.065 1.914 19.370 1.00 73.00 114 TYR A CA 1
ATOM 873 C C . TYR A 1 114 ? -4.105 2.401 20.482 1.00 73.00 114 TYR A C 1
ATOM 875 O O . TYR A 1 114 ? -4.549 2.669 21.595 1.00 73.00 114 TYR A O 1
ATOM 883 N N . THR A 1 115 ? -2.788 2.485 20.215 1.00 69.75 115 THR A N 1
ATOM 884 C CA . THR A 1 115 ? -1.746 2.806 21.232 1.00 69.75 115 THR A CA 1
ATOM 885 C C . THR A 1 115 ? -0.734 3.897 20.849 1.00 69.75 115 THR A C 1
ATOM 887 O O . THR A 1 115 ? 0.258 4.101 21.542 1.00 69.75 115 THR A O 1
ATOM 890 N N . GLY A 1 116 ? -0.903 4.557 19.713 1.00 67.12 116 GLY A N 1
ATOM 891 C CA . GLY A 1 116 ? 0.108 5.433 19.095 1.00 67.12 116 GLY A CA 1
ATOM 892 C C . GLY A 1 116 ? 1.159 4.706 18.256 1.00 67.12 116 GLY A C 1
ATOM 893 O O . GLY A 1 116 ? 1.845 5.335 17.466 1.00 67.12 116 GLY A O 1
ATOM 894 N N . LYS A 1 117 ? 1.309 3.390 18.414 1.00 78.62 117 LYS A N 1
ATOM 895 C CA . LYS A 1 117 ? 2.277 2.575 17.655 1.00 78.62 117 LYS A CA 1
ATOM 896 C C . LYS A 1 117 ? 1.668 1.331 17.031 1.00 78.62 117 LYS A C 1
ATOM 898 O O . LYS A 1 117 ? 2.280 0.740 16.145 1.00 78.62 117 LYS A O 1
ATOM 903 N N . THR A 1 118 ? 0.476 0.967 17.484 1.00 78.00 118 THR A N 1
ATOM 904 C CA . THR A 1 118 ? -0.272 -0.195 17.026 1.00 78.00 118 THR A CA 1
ATOM 905 C C . THR A 1 118 ? -1.721 0.197 16.803 1.00 78.00 118 THR A C 1
ATOM 907 O O . THR A 1 118 ? -2.282 0.916 17.636 1.00 78.00 118 THR A O 1
ATOM 910 N N . LEU A 1 119 ? -2.328 -0.334 15.744 1.00 78.00 119 LEU A N 1
ATOM 911 C CA . LEU A 1 119 ? -3.773 -0.380 15.569 1.00 78.00 119 LEU A CA 1
ATOM 912 C C . LEU A 1 119 ? -4.228 -1.793 15.237 1.00 78.00 119 LEU A C 1
ATOM 914 O O . LEU A 1 119 ? -3.610 -2.481 14.430 1.00 78.00 119 LEU A O 1
ATOM 918 N N . SER A 1 120 ? -5.374 -2.151 15.801 1.00 81.19 120 SER A N 1
ATOM 919 C CA . SER A 1 120 ? -6.210 -3.238 15.311 1.00 81.19 120 SER A CA 1
ATOM 920 C C . SER A 1 120 ? -7.608 -2.707 14.994 1.00 81.19 120 SER A C 1
ATOM 922 O O . SER A 1 120 ? -8.203 -1.987 15.804 1.00 81.19 120 SER A O 1
ATOM 924 N N . CYS A 1 121 ? -8.143 -3.058 13.827 1.00 75.12 121 CYS A N 1
ATOM 925 C CA . CYS A 1 121 ? -9.518 -2.748 13.455 1.00 75.12 121 CYS A CA 1
ATOM 926 C C . CYS A 1 121 ? -10.154 -3.870 12.629 1.00 75.12 121 CYS A C 1
ATOM 928 O O . CYS A 1 121 ? -9.472 -4.734 12.078 1.00 75.12 121 CYS A O 1
ATOM 930 N N . THR A 1 122 ? -11.479 -3.836 12.551 1.00 79.75 122 THR A N 1
ATOM 931 C CA . THR A 1 122 ? -12.262 -4.648 11.628 1.00 79.75 122 THR A CA 1
ATOM 932 C C . THR A 1 122 ? -13.025 -3.720 10.693 1.00 79.75 122 THR A C 1
ATOM 934 O O . THR A 1 122 ? -13.745 -2.840 11.163 1.00 79.75 122 THR A O 1
ATOM 937 N N . LEU A 1 123 ? -12.871 -3.922 9.387 1.00 74.75 123 LEU A N 1
ATOM 938 C CA . LEU A 1 123 ? -13.652 -3.249 8.353 1.00 74.75 123 LEU A CA 1
ATOM 939 C C . LEU A 1 123 ? -14.731 -4.202 7.845 1.00 74.75 123 LEU A C 1
ATOM 941 O O . LEU A 1 123 ? -14.444 -5.376 7.592 1.00 74.75 123 LEU A O 1
ATOM 945 N N . LYS A 1 124 ? -15.953 -3.703 7.680 1.00 74.19 124 LYS A N 1
ATOM 946 C CA . LYS A 1 124 ? -17.062 -4.455 7.100 1.00 74.19 124 LYS A CA 1
ATOM 947 C C . LYS A 1 124 ? -17.676 -3.695 5.937 1.00 74.19 124 LYS A C 1
ATOM 949 O O . LYS A 1 124 ? -17.870 -2.483 5.996 1.00 74.19 124 LYS A O 1
ATOM 954 N N . ASN A 1 125 ? -17.981 -4.441 4.889 1.00 68.88 125 ASN A N 1
ATOM 955 C CA . ASN A 1 125 ? -18.821 -3.998 3.791 1.00 68.88 125 ASN A CA 1
ATOM 956 C C . ASN A 1 125 ? -19.928 -5.048 3.643 1.00 68.88 125 ASN A C 1
ATOM 958 O O . ASN A 1 125 ? -19.667 -6.161 3.170 1.00 68.88 125 ASN A O 1
ATOM 962 N N . GLU A 1 126 ? -21.132 -4.731 4.129 1.00 66.00 126 GLU A N 1
ATOM 963 C CA . GLU A 1 126 ? -22.249 -5.677 4.158 1.00 66.00 126 GLU A CA 1
ATOM 964 C C . GLU A 1 126 ? -22.772 -5.938 2.745 1.00 66.00 126 GLU A C 1
ATOM 966 O O . GLU A 1 126 ? -23.064 -7.087 2.407 1.00 66.00 126 GLU A O 1
ATOM 971 N N . ALA A 1 127 ? -22.769 -4.913 1.886 1.00 61.44 127 ALA A N 1
ATOM 972 C CA . ALA A 1 127 ? -23.161 -5.016 0.479 1.00 61.44 127 ALA A CA 1
ATOM 973 C C . ALA A 1 127 ? -22.377 -6.086 -0.310 1.00 61.44 127 ALA A C 1
ATOM 975 O O . ALA A 1 127 ? -22.899 -6.667 -1.265 1.00 61.44 127 ALA A O 1
ATOM 976 N N . HIS A 1 128 ? -21.134 -6.371 0.085 1.00 62.00 128 HIS A N 1
ATOM 977 C CA . HIS A 1 128 ? -20.278 -7.373 -0.554 1.00 62.00 128 HIS A CA 1
ATOM 978 C C . HIS A 1 128 ? -19.954 -8.581 0.334 1.00 62.00 128 HIS A C 1
ATOM 980 O O . HIS A 1 128 ? -19.223 -9.468 -0.105 1.00 62.00 128 HIS A O 1
ATOM 986 N N . GLY A 1 129 ? -20.482 -8.641 1.563 1.00 66.19 129 GLY A N 1
ATOM 987 C CA . GLY A 1 129 ? -20.200 -9.724 2.512 1.00 66.19 129 GLY A CA 1
ATOM 988 C C . GLY A 1 129 ? -18.726 -9.815 2.926 1.00 66.19 129 GLY A C 1
ATOM 989 O O . GLY A 1 129 ? -18.255 -10.881 3.327 1.00 66.19 129 GLY A O 1
ATOM 990 N N . ILE A 1 130 ? -17.978 -8.715 2.810 1.00 67.19 130 ILE A N 1
ATOM 991 C CA . ILE A 1 130 ? -16.539 -8.683 3.068 1.00 67.19 130 ILE A CA 1
ATOM 992 C C . ILE A 1 130 ? -16.296 -8.207 4.497 1.00 67.19 130 ILE A C 1
ATOM 994 O O . ILE A 1 130 ? -16.691 -7.105 4.874 1.00 67.19 130 ILE A O 1
ATOM 998 N N . ASN A 1 131 ? -15.584 -9.022 5.276 1.00 76.88 131 ASN A N 1
ATOM 999 C CA . ASN A 1 131 ? -15.084 -8.645 6.596 1.00 76.88 131 ASN A CA 1
ATOM 1000 C C . ASN A 1 131 ? -13.561 -8.700 6.598 1.00 76.88 131 ASN A C 1
ATOM 1002 O O . ASN A 1 131 ? -12.973 -9.650 6.089 1.00 76.88 131 ASN A O 1
ATOM 1006 N N . ILE A 1 132 ? -12.911 -7.703 7.182 1.00 78.12 132 ILE A N 1
ATOM 1007 C CA . ILE A 1 132 ? -11.459 -7.560 7.100 1.00 78.12 132 ILE A CA 1
ATOM 1008 C C . ILE A 1 132 ? -10.935 -7.257 8.483 1.00 78.12 132 ILE A C 1
ATOM 1010 O O . ILE A 1 132 ? -11.200 -6.185 9.014 1.00 78.12 132 ILE A O 1
ATOM 1014 N N . ASP A 1 133 ? -10.174 -8.180 9.056 1.00 85.25 133 ASP A N 1
ATOM 1015 C CA . ASP A 1 133 ? -9.369 -7.847 10.225 1.00 85.25 133 ASP A CA 1
ATOM 1016 C C . ASP A 1 133 ? -8.076 -7.223 9.732 1.00 85.25 133 ASP A C 1
ATOM 1018 O O . ASP A 1 133 ? -7.368 -7.828 8.927 1.00 85.25 133 ASP A O 1
ATOM 1022 N N . PHE A 1 134 ? -7.754 -6.039 10.227 1.00 83.31 134 PHE A N 1
ATOM 1023 C CA . PHE A 1 134 ? -6.541 -5.334 9.876 1.00 83.31 134 PHE A CA 1
ATOM 1024 C C . PHE A 1 134 ? -5.735 -5.010 11.132 1.00 83.31 134 PHE A C 1
ATOM 1026 O O . PHE A 1 134 ? -6.276 -4.562 12.146 1.00 83.31 134 PHE A O 1
ATOM 1033 N N . ASN A 1 135 ? -4.423 -5.212 11.045 1.00 84.56 135 ASN A N 1
ATOM 1034 C CA . ASN A 1 135 ? -3.476 -4.847 12.082 1.00 84.56 135 ASN A CA 1
ATOM 1035 C C . ASN A 1 135 ? -2.313 -4.060 11.511 1.00 84.56 135 ASN A C 1
ATOM 1037 O O . ASN A 1 135 ? -1.834 -4.295 10.404 1.00 84.56 135 ASN A O 1
ATOM 1041 N N . ALA A 1 136 ? -1.825 -3.168 12.344 1.00 83.56 136 ALA A N 1
ATOM 1042 C CA . ALA A 1 136 ? -0.831 -2.189 12.017 1.00 83.56 136 ALA A CA 1
ATOM 1043 C C . ALA A 1 136 ? 0.107 -2.022 13.193 1.00 83.56 136 ALA A C 1
A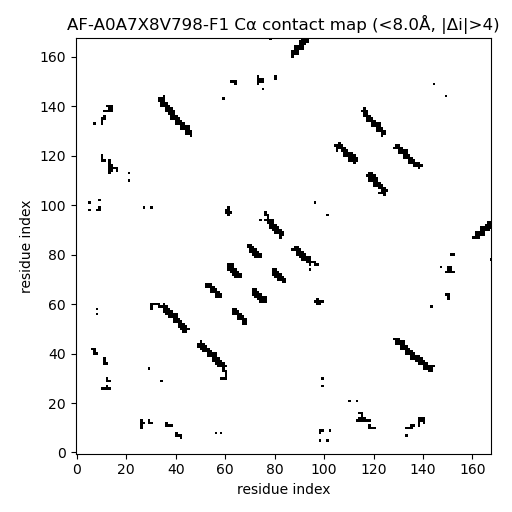TOM 1045 O O . ALA A 1 136 ? -0.342 -1.844 14.323 1.00 83.56 136 ALA A O 1
ATOM 1046 N N . GLU A 1 137 ? 1.401 -2.050 12.931 1.00 86.88 137 GLU A N 1
ATOM 1047 C CA . GLU A 1 137 ? 2.432 -2.021 13.955 1.00 86.88 137 GLU A CA 1
ATOM 1048 C C . GLU A 1 137 ? 3.580 -1.115 13.537 1.00 86.88 137 GLU A C 1
ATOM 1050 O O . GLU A 1 137 ? 3.792 -0.829 12.356 1.00 86.88 137 GLU A O 1
ATOM 1055 N N . ASN A 1 138 ? 4.347 -0.677 14.535 1.00 87.88 138 ASN A N 1
ATOM 1056 C CA . ASN A 1 138 ? 5.473 0.232 14.355 1.00 87.88 138 ASN A CA 1
ATOM 1057 C C . ASN A 1 138 ? 5.082 1.507 13.608 1.00 87.88 138 ASN A C 1
ATOM 1059 O O . ASN A 1 138 ? 5.868 2.024 12.816 1.00 87.88 138 ASN A O 1
ATOM 1063 N N . ILE A 1 139 ? 3.875 2.020 13.873 1.00 82.69 139 ILE A N 1
ATOM 1064 C CA . ILE A 1 139 ? 3.434 3.257 13.244 1.00 82.69 139 ILE A CA 1
ATOM 1065 C C . ILE A 1 139 ? 4.403 4.387 13.596 1.00 82.69 139 ILE A C 1
ATOM 1067 O O . ILE A 1 139 ? 4.753 4.630 14.758 1.00 82.69 139 ILE A O 1
ATOM 1071 N N . SER A 1 140 ? 4.831 5.096 12.567 1.00 84.69 140 SER A N 1
ATOM 1072 C CA . SER A 1 140 ? 5.653 6.282 12.661 1.00 84.69 140 SER A CA 1
ATOM 1073 C C . SER A 1 140 ? 5.030 7.395 11.840 1.00 84.69 140 SER A C 1
ATOM 1075 O O . SER A 1 140 ? 4.551 7.170 10.731 1.00 84.69 140 SER A O 1
ATOM 1077 N N . ILE A 1 141 ? 5.055 8.601 12.396 1.00 83.88 141 ILE A N 1
ATOM 1078 C CA . ILE A 1 141 ? 4.628 9.816 11.715 1.00 83.88 141 ILE A CA 1
ATOM 1079 C C . ILE A 1 141 ? 5.857 10.688 11.560 1.00 83.88 141 ILE A C 1
ATOM 1081 O O . ILE A 1 141 ? 6.538 10.998 12.539 1.00 83.88 141 ILE A O 1
ATOM 1085 N N . SER A 1 142 ? 6.130 11.085 10.329 1.00 84.69 142 SER A N 1
ATOM 1086 C CA . SER A 1 142 ? 7.225 11.981 9.993 1.00 84.69 142 SER A CA 1
ATOM 1087 C C . SER A 1 142 ? 6.729 13.096 9.089 1.00 84.69 142 SER A C 1
ATOM 1089 O O . SER A 1 142 ? 5.628 13.046 8.539 1.00 84.69 142 SER A O 1
ATOM 1091 N N . ARG A 1 143 ? 7.577 14.102 8.876 1.00 84.12 143 ARG A N 1
ATOM 1092 C CA . ARG A 1 143 ? 7.371 15.028 7.765 1.00 84.12 143 ARG A CA 1
ATOM 1093 C C . ARG A 1 143 ? 7.376 14.232 6.458 1.00 84.12 143 ARG A C 1
ATOM 1095 O O . ARG A 1 143 ? 8.152 13.280 6.323 1.00 84.12 143 ARG A O 1
ATOM 1102 N N . ALA A 1 144 ? 6.493 14.588 5.532 1.00 78.38 144 ALA A N 1
ATOM 1103 C CA . ALA A 1 144 ? 6.501 13.971 4.218 1.00 78.38 144 ALA A CA 1
ATOM 1104 C C . ALA A 1 144 ? 7.817 14.263 3.479 1.00 78.38 144 ALA A C 1
ATOM 1106 O O . ALA A 1 144 ? 8.392 15.337 3.685 1.00 78.38 144 ALA A O 1
ATOM 1107 N N . PRO A 1 145 ? 8.295 13.330 2.634 1.00 77.62 145 PRO A N 1
ATOM 1108 C CA . PRO A 1 145 ? 9.407 13.595 1.729 1.00 77.62 145 PRO A CA 1
ATOM 1109 C C . PRO A 1 145 ? 9.159 14.879 0.925 1.00 77.62 145 PRO A C 1
ATOM 1111 O O . PRO A 1 145 ? 8.045 15.101 0.447 1.00 77.62 145 PRO A O 1
ATOM 1114 N N . GLU A 1 146 ? 10.180 15.734 0.804 1.00 77.62 146 GLU A N 1
ATOM 1115 C CA . GLU A 1 146 ? 10.057 16.996 0.056 1.00 77.62 146 GLU A CA 1
ATOM 1116 C C . GLU A 1 146 ? 9.862 16.742 -1.442 1.00 77.62 146 GLU A C 1
ATOM 1118 O O . GLU A 1 146 ? 9.087 17.437 -2.100 1.00 77.62 146 GLU A O 1
ATOM 1123 N N . ASP A 1 147 ? 10.510 15.702 -1.968 1.00 79.62 147 ASP A N 1
ATOM 1124 C CA . ASP A 1 147 ? 10.275 15.204 -3.312 1.00 79.62 147 ASP A CA 1
ATOM 1125 C C . ASP A 1 147 ? 9.333 13.990 -3.289 1.00 79.62 147 ASP A C 1
ATOM 1127 O O . ASP A 1 147 ? 9.244 13.222 -2.335 1.00 79.62 147 ASP A O 1
ATOM 1131 N N . SER A 1 148 ? 8.560 13.798 -4.356 1.00 84.38 148 SER A N 1
ATOM 1132 C CA . SER A 1 148 ? 7.611 12.673 -4.434 1.00 84.38 148 SER A CA 1
ATOM 1133 C C . SER A 1 148 ? 8.290 11.344 -4.782 1.00 84.38 148 SER A C 1
ATOM 1135 O O . SER A 1 148 ? 7.607 10.397 -5.167 1.00 84.38 148 SER A O 1
ATOM 1137 N N . SER A 1 149 ? 9.621 11.271 -4.678 1.00 88.62 149 SER A N 1
ATOM 1138 C CA . SER A 1 149 ? 10.429 10.158 -5.181 1.00 88.62 149 SER A CA 1
ATOM 1139 C C . SER A 1 149 ? 10.082 8.831 -4.508 1.00 88.62 149 SER A C 1
ATOM 1141 O O . SER A 1 149 ? 10.033 7.801 -5.172 1.00 88.62 149 SER A O 1
ATOM 1143 N N . ALA A 1 150 ? 9.731 8.866 -3.220 1.00 91.00 150 ALA A N 1
ATOM 1144 C CA . ALA A 1 150 ? 9.312 7.692 -2.457 1.00 91.00 150 ALA A CA 1
ATOM 1145 C C . ALA A 1 150 ? 8.018 7.038 -2.983 1.00 91.00 150 ALA A C 1
ATOM 1147 O O . ALA A 1 150 ? 7.692 5.919 -2.599 1.00 91.00 150 ALA A O 1
ATOM 1148 N N . PHE A 1 151 ? 7.277 7.732 -3.850 1.00 92.00 151 PHE A N 1
ATOM 1149 C CA . PHE A 1 151 ? 5.954 7.343 -4.331 1.00 92.00 151 PHE A CA 1
ATOM 1150 C C . PHE A 1 151 ? 5.898 7.114 -5.846 1.00 92.00 151 PHE A C 1
ATOM 1152 O O . PHE A 1 151 ? 4.823 6.863 -6.387 1.00 92.00 151 PHE A O 1
ATOM 1159 N N . ILE A 1 152 ? 7.036 7.214 -6.538 1.00 94.81 152 ILE A N 1
ATOM 1160 C CA . ILE A 1 152 ? 7.130 7.096 -7.994 1.00 94.81 152 ILE A CA 1
ATOM 1161 C C . ILE A 1 152 ? 8.087 5.961 -8.334 1.00 94.81 152 ILE A C 1
ATOM 1163 O O . ILE A 1 152 ? 9.205 5.904 -7.823 1.00 94.81 152 ILE A O 1
ATOM 1167 N N . PHE A 1 153 ? 7.672 5.095 -9.257 1.00 95.81 153 PHE A N 1
ATOM 1168 C CA . PHE A 1 153 ? 8.573 4.130 -9.867 1.00 95.81 153 PHE A CA 1
ATOM 1169 C C . PHE A 1 153 ? 9.028 4.613 -11.244 1.00 95.81 153 PHE A C 1
ATOM 1171 O O . PHE A 1 153 ? 8.233 4.770 -12.172 1.00 95.81 153 PHE A O 1
ATOM 1178 N N . ASP A 1 154 ? 10.330 4.843 -11.381 1.00 95.38 154 ASP A N 1
ATOM 1179 C CA . ASP A 1 154 ? 10.929 5.336 -12.616 1.00 95.38 154 ASP A CA 1
ATOM 1180 C C . ASP A 1 154 ? 11.184 4.189 -13.604 1.00 95.38 154 ASP A C 1
ATOM 1182 O O . ASP A 1 154 ? 12.236 3.545 -13.597 1.00 95.38 154 ASP A O 1
ATOM 1186 N N . THR A 1 155 ? 10.201 3.944 -14.468 1.00 95.19 155 THR A N 1
ATOM 1187 C CA . THR A 1 155 ? 10.279 2.916 -15.519 1.00 95.19 155 THR A CA 1
ATOM 1188 C C . THR A 1 155 ? 11.370 3.185 -16.561 1.00 95.19 155 THR A C 1
ATOM 1190 O O . THR A 1 155 ? 11.821 2.243 -17.205 1.00 95.19 155 THR A O 1
ATOM 1193 N N . SER A 1 156 ? 11.861 4.426 -16.696 1.00 93.94 156 SER A N 1
ATOM 1194 C CA . SER A 1 156 ? 12.917 4.766 -17.665 1.00 93.94 156 SER A CA 1
ATOM 1195 C C . SER A 1 156 ? 14.284 4.177 -17.303 1.00 93.94 156 SER A C 1
ATOM 1197 O O . SER A 1 156 ? 15.168 4.083 -18.152 1.00 93.94 156 SER A O 1
ATOM 1199 N N . LYS A 1 157 ? 14.453 3.748 -16.046 1.00 92.75 157 LYS A N 1
ATOM 1200 C CA . LYS A 1 157 ? 15.675 3.111 -15.536 1.00 92.75 157 LYS A CA 1
ATOM 1201 C C . LYS A 1 157 ? 15.702 1.595 -15.731 1.00 92.75 157 LYS A C 1
ATOM 1203 O O . LYS A 1 157 ? 16.669 0.956 -15.319 1.00 92.75 157 LYS A O 1
ATOM 1208 N N . LEU A 1 158 ? 14.647 1.009 -16.294 1.00 95.75 158 LEU A N 1
ATOM 1209 C CA . LEU A 1 158 ? 14.564 -0.431 -16.506 1.00 95.75 158 LEU A CA 1
ATOM 1210 C C . LEU A 1 158 ? 15.374 -0.878 -17.726 1.00 95.75 158 LEU A C 1
ATOM 1212 O O . LEU A 1 158 ? 15.474 -0.171 -18.727 1.00 95.75 158 LEU A O 1
ATOM 1216 N N . GLY A 1 159 ? 15.943 -2.081 -17.632 1.00 95.88 159 GLY A N 1
ATOM 1217 C CA . GLY A 1 159 ? 16.579 -2.753 -18.762 1.00 95.88 159 GLY A CA 1
ATOM 1218 C C . GLY A 1 159 ? 15.550 -3.262 -19.775 1.00 95.88 159 GLY A C 1
ATOM 1219 O O . GLY A 1 159 ? 14.364 -3.381 -19.476 1.00 95.88 159 GLY A O 1
ATOM 1220 N N . SER A 1 160 ? 16.010 -3.612 -20.978 1.00 95.75 160 SER A N 1
ATOM 1221 C CA . SER A 1 160 ? 15.152 -4.141 -22.051 1.00 95.75 160 SER A CA 1
ATOM 1222 C C . SER A 1 160 ? 14.584 -5.539 -21.774 1.00 95.75 160 SER A C 1
ATOM 1224 O O . SER A 1 160 ? 13.806 -6.055 -22.566 1.00 95.75 160 SER A O 1
ATOM 1226 N N . ASP A 1 161 ? 15.020 -6.182 -20.693 1.00 97.19 161 ASP A N 1
ATOM 1227 C CA . ASP A 1 161 ? 14.553 -7.479 -20.205 1.00 97.19 161 ASP A CA 1
ATOM 1228 C C . ASP A 1 161 ? 13.315 -7.379 -19.301 1.00 97.19 161 ASP A C 1
ATOM 1230 O O . ASP A 1 161 ? 12.817 -8.403 -18.836 1.00 97.19 161 ASP A O 1
ATOM 1234 N N . TRP A 1 162 ? 12.831 -6.163 -19.044 1.00 97.88 162 TRP A N 1
ATOM 1235 C CA . TRP A 1 162 ? 11.607 -5.918 -18.294 1.00 97.88 162 TRP A CA 1
ATOM 1236 C C . TRP A 1 162 ? 10.383 -5.864 -19.201 1.00 97.88 162 TRP A C 1
ATOM 1238 O O . TRP A 1 162 ? 10.408 -5.275 -20.282 1.00 97.88 162 TRP A O 1
ATOM 1248 N N . ILE A 1 163 ? 9.276 -6.412 -18.709 1.00 97.62 163 ILE A N 1
ATOM 1249 C CA . ILE A 1 163 ? 7.967 -6.296 -19.345 1.00 97.62 163 ILE A CA 1
ATOM 1250 C C . ILE A 1 163 ? 7.222 -5.144 -18.676 1.00 97.62 163 ILE A C 1
ATOM 1252 O O . ILE A 1 163 ? 6.965 -5.164 -17.472 1.00 97.62 163 ILE A O 1
ATOM 1256 N N . ILE A 1 164 ? 6.859 -4.133 -19.464 1.00 97.38 164 ILE A N 1
ATOM 1257 C CA . ILE A 1 164 ? 6.080 -2.984 -19.000 1.00 97.38 164 ILE A CA 1
ATOM 1258 C C . ILE A 1 164 ? 4.704 -3.050 -19.657 1.00 97.38 164 ILE A C 1
ATOM 1260 O O . ILE A 1 164 ? 4.588 -2.965 -20.878 1.00 97.38 164 ILE A O 1
ATOM 1264 N N . THR A 1 165 ? 3.662 -3.183 -18.841 1.00 93.62 165 THR A N 1
ATOM 1265 C CA . THR A 1 165 ? 2.264 -3.143 -19.283 1.00 93.62 165 THR A CA 1
ATOM 1266 C C . THR A 1 165 ? 1.642 -1.831 -18.824 1.00 93.62 165 THR A C 1
ATOM 1268 O O . THR A 1 165 ? 1.472 -1.636 -17.624 1.00 93.62 165 THR A O 1
ATOM 1271 N N . ASP A 1 166 ? 1.300 -0.931 -19.749 1.00 94.50 166 ASP A N 1
ATOM 1272 C CA . ASP A 1 166 ? 0.656 0.354 -19.431 1.00 94.50 166 ASP A CA 1
ATOM 1273 C C . ASP A 1 166 ? -0.843 0.318 -19.766 1.00 94.50 166 ASP A C 1
ATOM 1275 O O . ASP A 1 166 ? -1.227 0.077 -20.909 1.00 94.50 166 ASP A O 1
ATOM 1279 N N . LEU A 1 167 ? -1.678 0.523 -18.745 1.00 84.75 167 LEU A N 1
ATOM 1280 C CA . LEU A 1 167 ? -3.144 0.504 -18.794 1.00 84.75 167 LEU A CA 1
ATOM 1281 C C . LEU A 1 167 ? -3.772 1.859 -18.407 1.00 84.75 167 LEU A C 1
ATOM 1283 O O . LEU A 1 167 ? -4.946 1.891 -18.024 1.00 84.75 167 LEU A O 1
ATOM 1287 N N . ARG A 1 168 ? -2.994 2.948 -18.374 1.00 83.25 168 ARG A N 1
ATOM 1288 C CA . ARG A 1 168 ? -3.483 4.283 -17.982 1.00 83.25 168 ARG A CA 1
ATOM 1289 C C . ARG A 1 168 ? -4.455 4.920 -18.968 1.00 83.25 168 ARG A C 1
ATOM 1291 O O . ARG A 1 168 ? -4.334 4.670 -20.184 1.00 83.25 168 ARG A O 1
#

Secondary structure (DSSP, 8-state):
---GGGTTSTT--------S---HHHHHHHHHSSEEEEEEEEEEEESSS-EEEEEEEEEETTEEEEEETTEEEEE-SSEEEEEETTTTEEEEEE--S-TTTTTTT-SEEEEEEE-SSEEEEEEEEGGGTEEEEEEEEEEEEEEPPSSGGGG---GGG--TTSEEEE--

Radius of gyration: 16.18 Å; Cα contacts (8 Å, |Δi|>4): 367; chains: 1; bounding box: 40×34×48 Å

Nearest PDB structures (foldseek):
  4mxt-assembly1_A-2  TM=6.512E-01  e=1.380E-07  Bacteroides uniformis ATCC 8492
  6jzd-assembly1_A  TM=4.294E-01  e=2.530E+00  Mus musculus
  6jzc-assembly1_A  TM=4.102E-01  e=2.824E+00  Mus musculus
  6j4u-assembly1_A  TM=3.722E-01  e=3.718E+00  Homo sapiens
  5vba-assembly2_B  TM=2.174E-01  e=4.895E+00  Tequatrovirus T4

pLDDT: mean 74.65, std 19.07, range [24.34, 97.88]

Solvent-accessible surface area (backbone atoms only — not comparable to full-atom values): 9298 Å² total; per-residue (Å²): 138,88,73,77,82,71,72,75,64,84,55,45,59,43,77,75,97,75,81,96,69,97,50,69,64,58,36,51,50,48,44,68,36,79,38,20,31,32,33,40,30,36,37,36,43,43,55,99,74,62,44,75,54,51,34,38,43,39,39,40,51,47,24,29,26,38,38,45,88,75,35,36,35,25,17,66,44,55,46,30,36,41,36,33,74,88,79,31,36,34,44,35,30,58,47,94,58,38,64,65,66,61,52,72,71,41,83,40,77,48,78,78,44,78,72,41,34,39,29,34,34,38,42,32,27,76,95,75,58,41,36,31,44,38,39,22,35,68,30,40,78,43,77,42,72,93,57,69,62,82,15,54,75,71,70,87,78,57,60,91,84,47,49,77,47,79,66,101

Foldseek 3Di:
DPDPPLVAPLWQQFDDDDDDDPDSVSSVVSLQDQKKKKFKKWKWKDDPDTDIWIWIKIGHNLWIWIQTPNWIWFALNFWIWTARVVQLEIEIETDPGGSSVVLVQFPDKAWPDGDRFKTWIWTDDVVVRIIMTMIIGRMDIGRDDPDSVNRDDDPVPGDPSHHYHYHD

Mean predicted aligned error: 8.24 Å